Protein AF-A0A956GJS0-F1 (afdb_monomer_lite)

Secondary structure (DSSP, 8-state):
--HHHHHHHHHHHHHHHHHHHHHHHHH--HHHHHHHHHHHHHHHHHHHHHH-TT-EETTEETTHHHHHHHHHHHHHHHHHHHHHHTT-

Foldseek 3Di:
DDLVVLVVQLVVLVVLLVVLVVVCVVVVDPLSVLVNLLSVLSNVLSVCCNPPVPDADPNHGPSVVSVVVSVVSVVVSVVVVVVVVVVD

Radius of gyration: 14.67 Å; chains: 1; bounding box: 33×23×45 Å

pLDDT: mean 76.12, std 6.83, range [48.44, 90.31]

Sequence (88 aa):
MPRWLVSALLVVFAVHLVAFGRLAVKRRELRFVVVTVTFALLVIAFSLRLWAPRLTLGGVALYWFPRVAAWISAAVSLALYVRHRRRR

Structure (mmCIF, N/CA/C/O backbone):
data_AF-A0A956GJS0-F1
#
_entry.id   AF-A0A956GJS0-F1
#
loop_
_atom_site.group_PDB
_atom_site.id
_atom_site.type_symbol
_atom_site.label_atom_id
_atom_site.label_alt_id
_atom_site.label_comp_id
_atom_site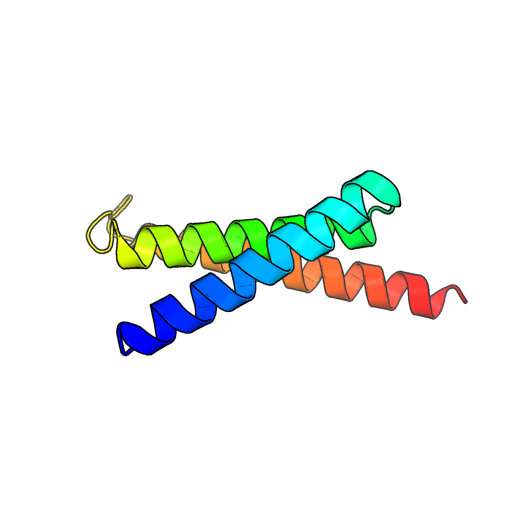.label_asym_id
_atom_site.label_entity_id
_atom_site.label_seq_id
_atom_site.pdbx_PDB_ins_code
_atom_site.Cartn_x
_atom_site.Cartn_y
_atom_site.Cartn_z
_atom_site.occupancy
_atom_site.B_iso_or_equiv
_atom_site.auth_seq_id
_atom_site.auth_comp_id
_atom_site.auth_asym_id
_atom_site.auth_atom_id
_atom_site.pdbx_PDB_model_num
ATOM 1 N N . MET A 1 1 ? 4.937 -12.357 -12.947 1.00 62.72 1 MET A N 1
ATOM 2 C CA . MET A 1 1 ? 3.547 -12.407 -12.438 1.00 62.72 1 MET A CA 1
ATOM 3 C C . MET A 1 1 ? 2.612 -12.114 -13.593 1.00 62.72 1 MET A C 1
ATOM 5 O O . MET A 1 1 ? 2.904 -11.171 -14.325 1.00 62.72 1 MET A O 1
ATOM 9 N N . PRO A 1 2 ? 1.540 -12.901 -13.769 1.00 80.12 2 PRO A N 1
ATOM 10 C CA . PRO A 1 2 ? 0.543 -12.651 -14.803 1.00 80.12 2 PRO A CA 1
ATOM 11 C C . PRO A 1 2 ? -0.068 -11.255 -14.642 1.00 80.12 2 PRO A C 1
ATOM 13 O O . PRO A 1 2 ? -0.333 -10.830 -13.516 1.00 80.12 2 PRO A O 1
ATOM 16 N N . ARG A 1 3 ? -0.295 -10.536 -15.748 1.00 76.19 3 ARG A N 1
ATOM 17 C CA . ARG A 1 3 ? -0.838 -9.163 -15.717 1.00 76.19 3 ARG A CA 1
ATOM 18 C C . ARG A 1 3 ? -2.203 -9.090 -15.020 1.00 76.19 3 ARG A C 1
ATOM 20 O O . ARG A 1 3 ? -2.417 -8.185 -14.225 1.00 76.19 3 ARG A O 1
ATOM 27 N N . TRP A 1 4 ? -3.064 -10.087 -15.236 1.00 82.00 4 TRP A N 1
ATOM 28 C CA . TRP A 1 4 ? -4.384 -10.178 -14.601 1.00 82.00 4 TRP A CA 1
ATOM 29 C C . TRP A 1 4 ? -4.303 -10.247 -13.069 1.00 82.00 4 TRP A C 1
ATOM 31 O O . TRP A 1 4 ? -5.083 -9.594 -12.382 1.00 82.00 4 TRP A O 1
ATOM 41 N N . LEU A 1 5 ? -3.311 -10.964 -12.528 1.00 81.12 5 LEU A N 1
ATOM 42 C CA . LEU A 1 5 ? -3.103 -11.088 -11.085 1.00 81.12 5 LEU A CA 1
ATOM 43 C C . LEU A 1 5 ? -2.717 -9.733 -10.477 1.00 81.12 5 LEU A C 1
ATOM 45 O O . LEU A 1 5 ? -3.236 -9.341 -9.438 1.00 81.12 5 LEU A O 1
ATOM 49 N N . VAL A 1 6 ? -1.825 -8.999 -11.152 1.00 80.25 6 VAL A N 1
ATOM 50 C CA . VAL A 1 6 ? -1.363 -7.664 -10.737 1.00 80.25 6 VAL A CA 1
ATOM 51 C C . VAL A 1 6 ? -2.527 -6.669 -10.735 1.00 80.25 6 VAL A C 1
ATOM 53 O O . VAL A 1 6 ? -2.672 -5.918 -9.775 1.00 80.25 6 VAL A O 1
ATOM 56 N N . SER A 1 7 ? -3.384 -6.703 -11.758 1.00 79.19 7 SER A N 1
ATOM 57 C CA . SER A 1 7 ? -4.592 -5.872 -11.822 1.00 79.19 7 SER A CA 1
ATOM 58 C C . SER A 1 7 ? -5.610 -6.230 -10.736 1.00 79.19 7 SER A C 1
ATOM 60 O O . SER A 1 7 ? -6.132 -5.330 -10.085 1.00 79.19 7 SER A O 1
ATOM 62 N N . ALA A 1 8 ? -5.851 -7.520 -10.478 1.00 85.31 8 ALA A N 1
ATOM 63 C CA . ALA A 1 8 ? -6.761 -7.957 -9.418 1.00 85.31 8 ALA A CA 1
ATOM 64 C C . ALA A 1 8 ? -6.273 -7.513 -8.028 1.00 85.31 8 ALA A C 1
ATOM 66 O O . ALA A 1 8 ? -7.032 -6.917 -7.266 1.00 85.31 8 ALA A O 1
ATOM 67 N N . LEU A 1 9 ? -4.988 -7.727 -7.723 1.00 83.62 9 LEU A N 1
ATOM 68 C CA . LEU A 1 9 ? -4.354 -7.265 -6.482 1.00 83.62 9 LEU A CA 1
ATOM 69 C C . LEU A 1 9 ? -4.466 -5.747 -6.321 1.00 83.62 9 LEU A C 1
ATOM 71 O O . LEU A 1 9 ? -4.798 -5.270 -5.240 1.00 83.62 9 LEU A O 1
ATOM 75 N N . LEU A 1 10 ? -4.234 -4.989 -7.395 1.00 82.75 10 LEU A N 1
ATOM 76 C CA . LEU A 1 10 ? -4.359 -3.536 -7.378 1.00 82.75 10 LEU A CA 1
ATOM 77 C C . LEU A 1 10 ? -5.784 -3.089 -7.043 1.00 82.75 10 LEU A C 1
ATOM 79 O O . LEU A 1 10 ? -5.951 -2.223 -6.189 1.00 82.75 10 LEU A O 1
ATOM 83 N N . VAL A 1 11 ? -6.800 -3.697 -7.659 1.00 87.50 11 VAL A N 1
ATOM 84 C CA . VAL A 1 11 ? -8.208 -3.398 -7.352 1.00 87.50 11 VAL A CA 1
ATOM 85 C C . VAL A 1 11 ? -8.519 -3.715 -5.893 1.00 87.50 11 VAL A C 1
ATOM 87 O O . VAL A 1 11 ? -9.082 -2.874 -5.194 1.00 87.50 11 VAL A O 1
ATOM 90 N N . VAL A 1 12 ? -8.097 -4.882 -5.398 1.00 87.50 12 VAL A N 1
ATOM 91 C CA . VAL A 1 12 ? -8.288 -5.263 -3.992 1.00 87.50 12 VAL A CA 1
ATOM 92 C C . VAL A 1 12 ? -7.649 -4.226 -3.068 1.00 87.50 12 VAL A C 1
ATOM 94 O O . VAL A 1 12 ? -8.324 -3.707 -2.179 1.00 87.50 12 VAL A O 1
ATOM 97 N N . PHE A 1 13 ? -6.388 -3.854 -3.294 1.00 84.25 13 PHE A N 1
ATOM 98 C CA . PHE A 1 13 ? -5.706 -2.853 -2.472 1.00 84.25 13 PHE A CA 1
ATOM 99 C C . PHE A 1 13 ? -6.330 -1.461 -2.583 1.00 84.25 13 PHE A C 1
ATOM 101 O O . PHE A 1 13 ? -6.419 -0.768 -1.573 1.00 84.25 13 PHE A O 1
ATOM 108 N N . ALA A 1 14 ? -6.813 -1.065 -3.760 1.00 84.75 14 ALA A N 1
ATOM 109 C CA . ALA A 1 14 ? -7.493 0.210 -3.960 1.00 84.75 14 ALA A CA 1
ATOM 110 C C . ALA A 1 14 ? -8.817 0.274 -3.186 1.00 84.75 14 ALA A C 1
ATOM 112 O O . ALA A 1 14 ? -9.089 1.265 -2.510 1.00 84.75 14 ALA A O 1
ATOM 113 N N . VAL A 1 15 ? -9.610 -0.801 -3.201 1.00 90.31 15 VAL A N 1
ATOM 114 C CA . VAL A 1 15 ? -10.851 -0.889 -2.413 1.00 90.31 15 VAL A CA 1
ATOM 115 C C . VAL A 1 15 ? -10.549 -0.786 -0.916 1.00 90.31 15 VAL A C 1
ATOM 117 O O . VAL A 1 15 ? -11.195 -0.015 -0.203 1.00 90.31 15 VAL A O 1
ATOM 120 N N . HIS A 1 16 ? -9.525 -1.501 -0.442 1.00 84.00 16 HIS A N 1
ATOM 121 C CA . HIS A 1 16 ? -9.109 -1.443 0.960 1.00 84.00 16 HIS A CA 1
ATOM 122 C C . HIS A 1 16 ? -8.567 -0.061 1.338 1.00 84.00 16 HIS A C 1
ATOM 124 O O . HIS A 1 16 ? -8.879 0.433 2.418 1.00 84.00 16 HIS A O 1
ATOM 130 N N . LEU A 1 17 ? -7.826 0.602 0.446 1.00 84.50 17 LEU A N 1
ATOM 131 C CA . LEU A 1 17 ? -7.343 1.965 0.649 1.00 84.50 17 LEU A CA 1
ATOM 132 C C . LEU A 1 17 ? -8.499 2.948 0.850 1.00 84.50 17 LEU A C 1
ATOM 134 O O . LEU A 1 17 ? -8.448 3.773 1.758 1.00 84.50 17 LEU A O 1
ATOM 138 N N . VAL A 1 18 ? -9.559 2.849 0.046 1.00 87.00 18 VAL A N 1
ATOM 139 C CA . VAL A 1 18 ? -10.735 3.720 0.185 1.00 87.00 18 VAL A CA 1
ATOM 140 C C . VAL A 1 18 ? -11.485 3.419 1.483 1.00 87.00 18 VAL A C 1
ATOM 142 O O . VAL A 1 18 ? -11.854 4.345 2.210 1.00 87.00 18 VAL A O 1
ATOM 145 N N . ALA A 1 19 ? -11.686 2.140 1.808 1.00 85.81 19 ALA A N 1
ATOM 146 C CA . ALA A 1 19 ? -12.379 1.727 3.025 1.00 85.81 19 ALA A CA 1
ATOM 147 C C . ALA A 1 19 ? -11.624 2.167 4.292 1.00 85.81 19 ALA A C 1
ATOM 149 O O . ALA A 1 19 ? -12.190 2.850 5.150 1.00 85.81 19 ALA A O 1
ATOM 150 N N . PHE A 1 20 ? -10.334 1.833 4.389 1.00 80.50 20 PHE A N 1
ATOM 151 C CA . PHE A 1 20 ? -9.495 2.194 5.530 1.00 80.50 20 PHE A CA 1
ATOM 152 C C . PHE A 1 20 ? -9.158 3.677 5.566 1.00 80.50 20 PHE A C 1
ATOM 154 O O . PHE A 1 20 ? -9.128 4.231 6.656 1.00 80.50 20 PHE A O 1
ATOM 161 N N . GLY A 1 21 ? -9.005 4.345 4.422 1.00 80.62 21 GLY A N 1
ATOM 162 C CA . GLY A 1 21 ? -8.804 5.791 4.361 1.00 80.62 21 GLY A CA 1
ATOM 163 C C . GLY A 1 21 ? -10.000 6.554 4.920 1.00 80.62 21 GLY A C 1
ATOM 164 O O . GLY A 1 21 ? -9.834 7.421 5.779 1.00 80.62 21 GLY A O 1
ATOM 165 N N . ARG A 1 22 ? -11.227 6.166 4.542 1.00 84.94 22 ARG A N 1
ATOM 166 C CA . ARG A 1 22 ? -12.450 6.720 5.150 1.00 84.94 22 ARG A CA 1
ATOM 167 C C . ARG A 1 22 ? -12.510 6.441 6.651 1.00 84.94 22 ARG A C 1
ATOM 169 O O . ARG A 1 22 ? -12.865 7.331 7.424 1.00 84.94 22 ARG A O 1
ATOM 176 N N . LEU A 1 23 ? -12.138 5.233 7.076 1.00 81.62 23 LEU A N 1
ATOM 177 C CA . LEU A 1 23 ? -12.103 4.877 8.495 1.00 81.62 23 LEU A CA 1
ATOM 178 C C . LEU A 1 23 ? -11.041 5.669 9.271 1.00 81.62 23 LEU A C 1
ATOM 180 O O . LEU A 1 23 ? -11.315 6.107 10.384 1.00 81.62 23 LEU A O 1
ATOM 184 N N . ALA A 1 24 ? -9.860 5.879 8.692 1.00 77.81 24 ALA A N 1
ATOM 185 C CA . ALA A 1 24 ? -8.746 6.604 9.291 1.00 77.81 24 ALA A CA 1
ATOM 186 C C . ALA A 1 24 ? -9.093 8.080 9.489 1.00 77.81 24 ALA A C 1
ATOM 188 O O . ALA A 1 24 ? -8.868 8.618 10.572 1.00 77.81 24 ALA A O 1
ATOM 189 N N . VAL A 1 25 ? -9.724 8.706 8.490 1.00 80.31 25 VAL A N 1
ATOM 190 C CA . VAL A 1 25 ? -10.222 10.086 8.595 1.00 80.31 25 VAL A CA 1
ATOM 191 C C . VAL A 1 25 ? -11.313 10.192 9.663 1.00 80.31 25 VAL A C 1
ATOM 193 O O . VAL A 1 25 ? -11.294 11.123 10.465 1.00 80.31 25 VAL A O 1
ATOM 196 N N . LYS A 1 26 ? -12.231 9.217 9.728 1.00 82.62 26 LYS A N 1
ATOM 197 C CA . LYS A 1 26 ? -13.358 9.236 10.673 1.00 82.62 26 LYS A CA 1
ATOM 198 C C . LYS A 1 26 ? -12.961 8.914 12.120 1.00 82.62 26 LYS A C 1
ATOM 200 O O . LYS A 1 26 ? -13.528 9.489 13.041 1.00 82.62 26 LYS A O 1
ATOM 205 N N . ARG A 1 27 ? -12.032 7.977 12.339 1.00 80.56 27 ARG A N 1
ATOM 206 C CA . ARG A 1 27 ? -11.627 7.499 13.677 1.00 80.56 27 ARG A CA 1
ATOM 207 C C . ARG A 1 27 ? -10.401 8.229 14.236 1.00 80.56 27 ARG A C 1
ATOM 209 O O . ARG A 1 27 ? -10.177 8.137 15.435 1.00 80.56 27 ARG A O 1
ATOM 216 N N . ARG A 1 28 ? -9.593 8.898 13.398 1.00 74.31 28 ARG A N 1
ATOM 217 C CA . ARG A 1 28 ? -8.307 9.547 13.750 1.00 74.31 28 ARG A CA 1
ATOM 218 C C . ARG A 1 28 ? -7.311 8.674 14.534 1.00 74.31 28 ARG A C 1
ATOM 220 O O . ARG A 1 28 ? -6.316 9.183 15.045 1.00 74.31 28 ARG A O 1
ATOM 227 N N . GLU A 1 29 ? -7.511 7.359 14.607 1.00 76.69 29 GLU A N 1
ATOM 228 C CA . GLU A 1 29 ? -6.547 6.482 15.265 1.00 76.69 29 GLU A CA 1
ATOM 229 C C . GLU A 1 29 ? -5.349 6.209 14.356 1.00 76.69 29 GLU A C 1
ATOM 231 O O . GLU A 1 29 ? -5.496 5.766 13.212 1.00 76.69 29 GLU A O 1
ATOM 236 N N . LEU A 1 30 ? -4.149 6.376 14.918 1.00 74.56 30 LEU A N 1
ATOM 237 C CA . LEU A 1 30 ? -2.875 6.129 14.239 1.00 74.56 30 LEU A CA 1
ATOM 238 C C . LEU A 1 30 ? -2.802 4.742 13.588 1.00 74.56 30 LEU A C 1
ATOM 240 O O . LEU A 1 30 ? -2.197 4.592 12.532 1.00 74.56 30 LEU A O 1
ATOM 244 N N . ARG A 1 31 ? -3.464 3.728 14.160 1.00 74.50 31 ARG A N 1
ATOM 245 C CA . ARG A 1 31 ? -3.479 2.371 13.593 1.00 74.50 31 ARG A CA 1
ATOM 246 C C . ARG A 1 31 ? -4.122 2.325 12.210 1.00 74.50 31 ARG A C 1
ATOM 248 O O . ARG A 1 31 ? -3.577 1.695 11.310 1.00 74.50 31 ARG A O 1
ATOM 255 N N . PHE A 1 32 ? -5.252 3.008 12.023 1.00 72.25 32 PHE A N 1
ATOM 256 C CA . PHE A 1 32 ? -5.920 3.051 10.721 1.00 72.25 32 PHE A CA 1
ATOM 257 C C . PHE A 1 32 ? -5.124 3.878 9.714 1.00 72.25 32 PHE A C 1
ATOM 259 O O . PHE A 1 32 ? -5.102 3.530 8.536 1.00 72.25 32 PHE A O 1
ATOM 266 N N . VAL A 1 33 ? -4.420 4.919 10.169 1.00 75.06 33 VAL A N 1
ATOM 267 C CA . VAL A 1 33 ? -3.529 5.717 9.314 1.00 75.06 33 VAL A CA 1
ATOM 268 C C . VAL A 1 33 ? -2.380 4.860 8.780 1.00 75.06 33 VAL A C 1
ATOM 270 O O . VAL A 1 33 ? -2.157 4.842 7.575 1.00 75.06 33 VAL A O 1
ATOM 273 N N . VAL A 1 34 ? -1.703 4.085 9.633 1.00 76.44 34 VAL A N 1
ATOM 274 C CA . VAL A 1 34 ? -0.572 3.232 9.214 1.00 76.44 34 VAL A CA 1
ATOM 275 C C . VAL A 1 34 ? -1.016 2.157 8.214 1.00 76.44 34 VAL A C 1
ATOM 277 O O . VAL A 1 34 ? -0.358 1.943 7.194 1.00 76.44 34 VAL A O 1
ATOM 280 N N . VAL A 1 35 ? -2.176 1.534 8.444 1.00 77.06 35 VAL A N 1
ATOM 281 C 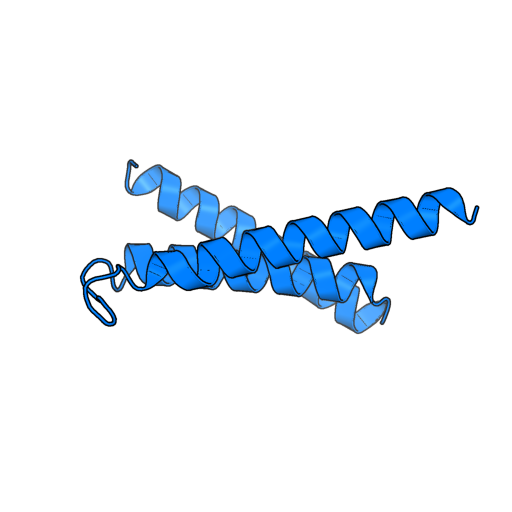CA . VAL A 1 35 ? -2.765 0.563 7.506 1.00 77.06 35 VAL A CA 1
ATOM 282 C C . VAL A 1 35 ? -3.117 1.226 6.171 1.00 77.06 35 VAL A C 1
ATOM 284 O O . VAL A 1 35 ? -2.787 0.698 5.111 1.00 77.06 35 VAL A O 1
ATOM 287 N N . THR A 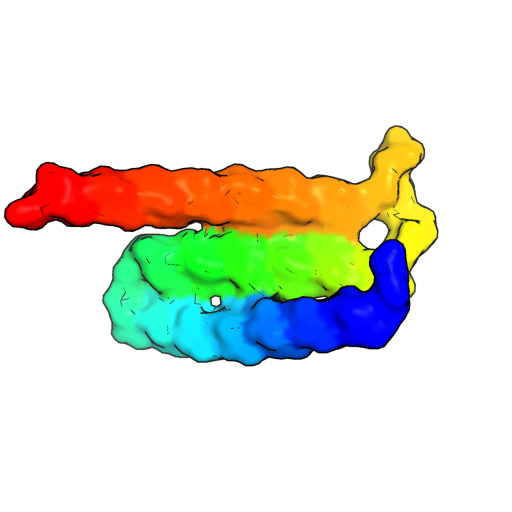1 36 ? -3.732 2.410 6.209 1.00 80.38 36 THR A N 1
ATOM 288 C CA . THR A 1 36 ? -4.077 3.187 5.006 1.00 80.38 36 THR A CA 1
ATOM 289 C C . THR A 1 36 ? -2.828 3.539 4.203 1.00 80.38 36 THR A C 1
ATOM 291 O O . THR A 1 36 ? -2.805 3.345 2.991 1.00 80.38 36 THR A O 1
ATOM 294 N N . VAL A 1 37 ? -1.763 3.990 4.871 1.00 79.00 37 VAL A N 1
ATOM 295 C CA . VAL A 1 37 ? -0.471 4.291 4.239 1.00 79.00 37 VAL A CA 1
ATOM 296 C C . VAL A 1 37 ? 0.113 3.035 3.592 1.00 79.00 37 VAL A C 1
ATOM 298 O O . VAL A 1 37 ? 0.506 3.081 2.431 1.00 79.00 37 VAL A O 1
ATOM 301 N N . THR A 1 38 ? 0.083 1.890 4.278 1.00 80.69 38 THR A N 1
ATOM 302 C CA . THR A 1 38 ? 0.556 0.612 3.718 1.00 80.69 38 THR A CA 1
ATOM 303 C C . THR A 1 38 ? -0.183 0.262 2.421 1.00 80.69 38 THR A C 1
ATOM 305 O O . THR A 1 38 ? 0.453 -0.045 1.409 1.00 80.69 38 THR A O 1
ATOM 308 N N . PHE A 1 39 ? -1.518 0.362 2.414 1.00 82.56 39 PHE A N 1
ATOM 309 C CA . PHE A 1 39 ? -2.314 0.130 1.206 1.00 82.56 39 PHE A CA 1
ATOM 310 C C . PHE A 1 39 ? -2.028 1.161 0.110 1.00 82.56 39 PHE A C 1
ATOM 312 O O . PHE A 1 39 ? -1.944 0.782 -1.055 1.00 82.56 39 PHE A O 1
ATOM 319 N N . ALA A 1 40 ? -1.815 2.433 0.453 1.00 80.25 40 ALA A N 1
ATOM 320 C CA . ALA A 1 40 ? -1.470 3.469 -0.519 1.00 80.25 40 ALA A CA 1
ATOM 321 C C . ALA A 1 40 ? -0.143 3.150 -1.219 1.00 80.25 40 ALA A C 1
ATOM 323 O O . ALA A 1 40 ? -0.065 3.206 -2.446 1.00 80.25 40 ALA A O 1
ATOM 324 N N . LEU A 1 41 ? 0.875 2.731 -0.460 1.00 79.38 41 LEU A N 1
ATOM 325 C CA . LEU A 1 41 ? 2.160 2.311 -1.017 1.00 79.38 41 LEU A CA 1
ATOM 326 C C . LEU A 1 41 ? 2.024 1.090 -1.935 1.00 79.38 41 LEU A C 1
ATOM 328 O O . LEU A 1 41 ? 2.651 1.053 -2.993 1.00 79.38 41 LEU A O 1
ATOM 332 N N . LEU A 1 42 ? 1.196 0.110 -1.563 1.00 80.00 42 LEU A N 1
ATOM 333 C CA . LEU A 1 42 ? 0.906 -1.058 -2.401 1.00 80.00 42 LEU A CA 1
ATOM 334 C C . LEU A 1 42 ? 0.210 -0.655 -3.705 1.00 80.00 42 LEU A C 1
ATOM 336 O O . LEU A 1 42 ? 0.640 -1.085 -4.774 1.00 80.00 42 LEU A O 1
ATOM 340 N N . VAL A 1 43 ? -0.812 0.201 -3.644 1.00 83.44 43 VAL A N 1
ATOM 341 C CA . VAL A 1 43 ? -1.502 0.713 -4.839 1.00 83.44 43 VAL A CA 1
ATOM 342 C C . VAL A 1 43 ? -0.515 1.432 -5.755 1.00 83.44 43 VAL A C 1
ATOM 344 O O . VAL A 1 43 ? -0.462 1.126 -6.942 1.00 83.44 43 VAL A O 1
ATOM 347 N N . ILE A 1 44 ? 0.330 2.311 -5.212 1.00 79.00 44 ILE A N 1
ATOM 348 C CA . ILE A 1 44 ? 1.362 3.019 -5.979 1.00 79.00 44 ILE A CA 1
ATOM 349 C C . ILE A 1 44 ? 2.350 2.026 -6.611 1.00 79.00 44 ILE A C 1
ATOM 351 O O . ILE A 1 44 ? 2.604 2.101 -7.811 1.00 79.00 44 ILE A O 1
ATOM 355 N N . ALA A 1 45 ? 2.863 1.050 -5.854 1.00 76.19 45 ALA A N 1
ATOM 356 C CA . ALA A 1 45 ? 3.803 0.047 -6.362 1.00 76.19 45 ALA A CA 1
ATOM 357 C C . ALA A 1 45 ? 3.222 -0.772 -7.527 1.00 76.19 45 ALA A C 1
ATOM 359 O O . ALA A 1 45 ? 3.894 -0.993 -8.539 1.00 76.19 45 ALA A O 1
ATOM 360 N N . PHE A 1 46 ? 1.973 -1.226 -7.393 1.00 77.12 46 PHE A N 1
ATOM 361 C CA . PHE A 1 46 ? 1.295 -2.010 -8.423 1.00 77.12 46 PHE A CA 1
ATOM 362 C C . PHE A 1 46 ? 0.890 -1.149 -9.631 1.00 77.12 46 PHE A C 1
ATOM 364 O O . PHE A 1 46 ? 1.031 -1.613 -10.764 1.00 77.12 46 PHE A O 1
ATOM 371 N N . SER A 1 47 ? 0.490 0.111 -9.421 1.00 78.56 47 SER A N 1
ATOM 372 C CA . SER A 1 47 ? 0.234 1.083 -10.494 1.00 78.56 47 SER A CA 1
ATOM 373 C C . SER A 1 47 ? 1.496 1.348 -11.309 1.00 78.56 47 SER A C 1
ATOM 375 O O . SER A 1 47 ? 1.466 1.217 -12.533 1.00 78.56 47 SER A O 1
ATOM 377 N N . LEU A 1 48 ? 2.628 1.626 -10.647 1.00 77.25 48 LEU A N 1
ATOM 378 C CA . LEU A 1 48 ? 3.919 1.799 -11.317 1.00 77.25 48 LEU A CA 1
ATOM 379 C C . LEU A 1 48 ? 4.319 0.550 -12.100 1.00 77.25 48 LEU A C 1
ATOM 381 O O . LEU A 1 48 ? 4.830 0.651 -13.208 1.00 77.25 48 LEU A O 1
ATOM 385 N N . ARG A 1 49 ? 4.061 -0.644 -11.566 1.00 74.81 49 ARG A N 1
ATOM 386 C CA . ARG A 1 49 ? 4.379 -1.886 -12.274 1.00 74.81 49 ARG A CA 1
ATOM 387 C C . ARG A 1 49 ? 3.529 -2.096 -13.533 1.00 74.81 49 ARG A C 1
ATOM 389 O O . ARG A 1 49 ? 4.022 -2.703 -14.481 1.00 74.81 49 ARG A O 1
ATOM 396 N N . LEU A 1 50 ? 2.274 -1.645 -13.539 1.00 74.94 50 LEU A N 1
ATOM 397 C CA . LEU A 1 50 ? 1.364 -1.776 -14.683 1.00 74.94 50 LEU A CA 1
ATOM 398 C C . LEU A 1 50 ? 1.620 -0.716 -15.758 1.00 74.94 50 LEU A C 1
ATOM 400 O O . LEU A 1 50 ? 1.693 -1.058 -16.935 1.00 74.94 50 LEU A O 1
ATOM 404 N N . TRP A 1 51 ? 1.772 0.543 -15.354 1.00 78.00 51 TRP A N 1
ATOM 405 C CA . TRP A 1 51 ? 1.864 1.687 -16.267 1.00 78.00 51 TRP A CA 1
ATOM 406 C C . TRP A 1 51 ? 3.303 2.045 -16.641 1.00 78.00 51 TRP A C 1
ATOM 408 O O . TRP A 1 51 ? 3.566 2.525 -17.738 1.00 78.00 51 TRP A O 1
ATOM 418 N N . ALA A 1 52 ? 4.247 1.779 -15.742 1.00 71.75 52 ALA A N 1
ATOM 419 C CA . ALA A 1 52 ? 5.634 2.217 -15.824 1.00 71.75 52 ALA A CA 1
ATOM 420 C C . ALA A 1 52 ? 6.647 1.075 -15.554 1.00 71.75 52 ALA A C 1
ATOM 422 O O . ALA A 1 52 ? 7.604 1.257 -14.798 1.00 71.75 52 ALA A O 1
ATOM 423 N N . PRO A 1 53 ? 6.508 -0.118 -16.171 1.00 67.75 53 PRO A N 1
ATOM 424 C CA . PRO A 1 53 ? 7.358 -1.272 -15.857 1.00 67.75 53 PRO A CA 1
ATOM 425 C C . PRO A 1 53 ? 8.840 -1.080 -16.214 1.00 67.75 53 PRO A C 1
ATOM 427 O O . PRO A 1 53 ? 9.681 -1.821 -15.711 1.00 67.75 53 PRO A O 1
ATOM 430 N N . ARG A 1 54 ? 9.154 -0.120 -17.093 1.00 67.12 54 ARG A N 1
ATOM 431 C CA . ARG A 1 54 ? 10.515 0.177 -17.570 1.00 67.12 54 ARG A CA 1
ATOM 432 C C . ARG A 1 54 ? 11.178 1.349 -16.842 1.00 67.12 54 ARG A C 1
ATOM 434 O O . ARG A 1 54 ? 12.323 1.658 -17.143 1.00 67.12 54 ARG A O 1
ATOM 441 N N . LEU A 1 55 ? 10.484 2.006 -15.908 1.00 69.00 55 LEU A N 1
ATOM 442 C CA . LEU A 1 55 ? 11.080 3.075 -15.111 1.00 69.00 55 LEU A CA 1
ATOM 443 C C . LEU A 1 55 ? 12.081 2.463 -14.125 1.00 69.00 55 LEU A C 1
ATOM 445 O O . LEU A 1 55 ? 11.714 1.734 -13.201 1.00 69.00 55 LEU A O 1
ATOM 449 N N . THR A 1 56 ? 13.356 2.7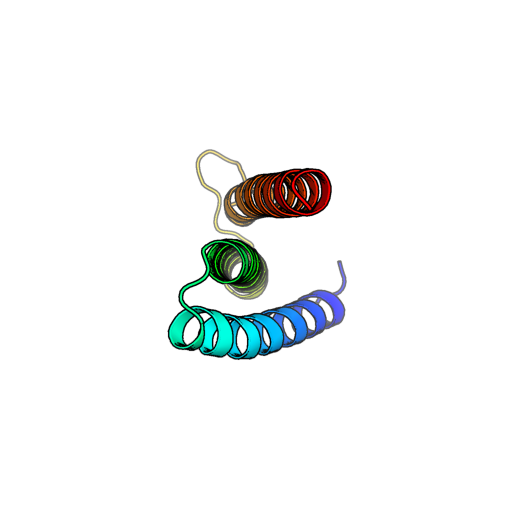45 -14.362 1.00 69.81 56 THR A N 1
ATOM 450 C CA . THR A 1 56 ? 14.488 2.315 -13.542 1.00 69.81 56 THR A CA 1
ATOM 451 C C . THR A 1 56 ? 15.187 3.542 -12.977 1.00 69.81 56 THR A C 1
ATOM 453 O O . THR A 1 56 ? 15.528 4.453 -13.728 1.00 69.81 56 THR A O 1
ATOM 456 N N . LEU A 1 57 ? 15.426 3.562 -11.670 1.00 67.06 57 LEU A N 1
ATOM 457 C CA . LEU A 1 57 ? 16.192 4.599 -10.981 1.00 67.06 57 LEU A CA 1
ATOM 458 C C . LEU A 1 57 ? 17.516 3.965 -10.549 1.00 67.06 57 LEU A C 1
ATOM 460 O O . LEU A 1 57 ? 17.518 3.006 -9.780 1.00 67.06 57 LEU A O 1
ATOM 464 N N . GLY A 1 58 ? 18.629 4.429 -11.124 1.00 69.38 58 GLY A N 1
ATOM 465 C CA . GLY A 1 58 ? 19.960 3.864 -10.859 1.00 69.38 58 GLY A CA 1
ATOM 466 C C . GLY A 1 58 ? 20.105 2.379 -11.228 1.00 69.38 58 GLY A C 1
ATOM 467 O O . GLY A 1 58 ? 20.782 1.642 -10.523 1.00 69.38 58 GLY A O 1
ATOM 468 N N . GLY A 1 59 ? 19.417 1.909 -12.277 1.00 72.06 59 GLY A N 1
ATOM 469 C CA . GLY A 1 59 ? 19.418 0.494 -12.687 1.00 72.06 59 GLY A CA 1
ATOM 470 C C . GLY A 1 59 ? 18.466 -0.411 -11.893 1.00 72.06 59 GLY A C 1
ATOM 471 O O . GLY A 1 59 ? 18.255 -1.561 -12.274 1.00 72.06 59 GLY A O 1
ATOM 472 N N . VAL A 1 60 ? 17.823 0.103 -10.839 1.00 70.38 60 VAL A N 1
ATOM 473 C CA . VAL A 1 60 ? 16.829 -0.634 -10.046 1.00 70.38 60 VAL A CA 1
ATOM 474 C C . VAL A 1 60 ? 15.426 -0.255 -10.499 1.00 70.38 60 VAL A C 1
ATOM 476 O O . VAL A 1 60 ? 15.100 0.921 -10.659 1.00 70.38 60 VAL A O 1
ATOM 479 N N . ALA A 1 61 ? 14.565 -1.247 -10.711 1.00 72.69 61 ALA A N 1
ATOM 480 C CA . ALA A 1 61 ? 13.197 -0.989 -11.135 1.00 72.69 61 ALA A CA 1
ATOM 481 C C . ALA A 1 61 ? 12.418 -0.209 -10.063 1.00 72.69 61 ALA A C 1
ATOM 483 O O . ALA A 1 61 ? 12.369 -0.601 -8.897 1.00 72.69 61 ALA A O 1
ATOM 484 N N . LEU A 1 62 ? 11.768 0.883 -10.468 1.00 73.75 62 LEU A N 1
ATOM 485 C CA . LEU A 1 62 ? 11.172 1.864 -9.560 1.00 73.75 62 LEU A CA 1
ATOM 486 C C . LEU A 1 62 ? 10.078 1.270 -8.661 1.00 73.75 62 LEU A C 1
ATOM 488 O O . LEU A 1 62 ? 9.875 1.739 -7.547 1.00 73.75 62 LEU A O 1
ATOM 492 N N . TYR A 1 63 ? 9.423 0.189 -9.098 1.00 67.69 63 TYR A N 1
ATOM 493 C CA . TYR A 1 63 ? 8.422 -0.536 -8.306 1.00 67.69 63 TYR A CA 1
ATOM 494 C C . TYR A 1 63 ? 8.998 -1.219 -7.050 1.00 67.69 63 TYR A C 1
ATOM 496 O O . TYR A 1 63 ? 8.233 -1.640 -6.180 1.00 67.69 63 TYR A O 1
ATOM 504 N N . TRP A 1 64 ? 10.323 -1.368 -6.946 1.00 73.25 64 TRP A N 1
ATOM 505 C CA . TRP A 1 64 ? 10.978 -2.052 -5.829 1.00 73.25 64 TRP A CA 1
ATOM 506 C C . TRP A 1 64 ? 10.997 -1.194 -4.556 1.00 73.25 64 TRP A C 1
ATOM 508 O O . TRP A 1 64 ? 10.695 -1.690 -3.473 1.00 73.25 64 TRP A O 1
ATOM 518 N N . PHE A 1 65 ? 11.231 0.113 -4.688 1.00 73.19 65 PHE A N 1
ATOM 519 C CA . PHE A 1 65 ? 11.231 1.073 -3.577 1.00 73.19 65 PHE A CA 1
ATOM 520 C C . PHE A 1 65 ? 9.902 1.136 -2.801 1.00 73.19 65 PHE A C 1
ATOM 522 O O . PHE A 1 65 ? 9.914 0.907 -1.588 1.00 73.19 65 PHE A O 1
ATOM 529 N N . PRO A 1 66 ? 8.736 1.368 -3.443 1.00 69.00 66 PRO A N 1
ATOM 530 C CA . PRO A 1 66 ? 7.463 1.394 -2.733 1.00 69.00 66 PRO A CA 1
ATOM 531 C C . PRO A 1 66 ? 7.098 0.014 -2.174 1.00 69.00 66 PRO A C 1
ATOM 533 O O . PRO A 1 66 ? 6.382 -0.069 -1.181 1.00 69.00 66 PRO A O 1
ATOM 536 N N . ARG A 1 67 ? 7.633 -1.076 -2.744 1.00 70.94 67 ARG A N 1
ATOM 537 C CA . ARG A 1 67 ? 7.454 -2.425 -2.199 1.00 70.94 67 ARG A CA 1
ATOM 538 C C . ARG A 1 67 ? 8.197 -2.607 -0.876 1.00 70.94 67 ARG A C 1
ATOM 540 O O . ARG A 1 67 ? 7.595 -3.097 0.071 1.00 70.94 67 ARG A O 1
ATOM 547 N N . VAL A 1 68 ? 9.457 -2.183 -0.782 1.00 75.25 68 VAL A N 1
ATOM 548 C CA . VAL A 1 68 ? 10.216 -2.214 0.484 1.00 75.25 68 VAL A CA 1
ATOM 549 C C . VAL A 1 68 ? 9.562 -1.313 1.524 1.00 75.25 68 VAL A C 1
ATOM 551 O O . VAL A 1 68 ? 9.350 -1.726 2.662 1.00 75.25 68 VAL A O 1
ATOM 554 N N . ALA A 1 69 ? 9.161 -0.109 1.125 1.00 71.88 69 ALA A N 1
ATOM 555 C CA . ALA A 1 69 ? 8.492 0.810 2.030 1.00 71.88 69 ALA A CA 1
ATOM 556 C C . ALA A 1 69 ? 7.122 0.269 2.498 1.00 71.88 69 ALA A C 1
ATOM 558 O O . ALA A 1 69 ? 6.773 0.433 3.666 1.00 71.88 69 ALA A O 1
ATOM 559 N N . ALA A 1 70 ? 6.389 -0.471 1.654 1.00 73.69 70 ALA A N 1
ATOM 560 C CA . ALA A 1 70 ? 5.179 -1.182 2.068 1.00 73.69 70 ALA A CA 1
ATOM 561 C C . ALA A 1 70 ? 5.472 -2.279 3.105 1.00 73.69 70 ALA A C 1
ATOM 563 O O . ALA A 1 70 ? 4.713 -2.429 4.058 1.00 73.69 70 ALA A O 1
ATOM 564 N N . TRP A 1 71 ? 6.577 -3.017 2.964 1.00 76.00 71 TRP A N 1
ATOM 565 C CA . TRP A 1 71 ? 6.991 -4.028 3.946 1.00 76.00 71 TRP A CA 1
ATOM 566 C C . TRP A 1 71 ? 7.355 -3.403 5.292 1.00 76.00 71 TRP A C 1
ATOM 568 O O . TRP A 1 71 ? 6.926 -3.898 6.333 1.00 76.00 71 TRP A O 1
ATOM 578 N N . ILE A 1 72 ? 8.082 -2.284 5.276 1.00 77.00 72 ILE A N 1
ATOM 579 C CA . ILE A 1 72 ? 8.404 -1.528 6.491 1.00 77.00 72 ILE A CA 1
ATOM 580 C C . ILE A 1 72 ? 7.116 -1.021 7.149 1.00 77.00 72 ILE A C 1
ATOM 582 O O . ILE A 1 72 ? 6.924 -1.204 8.349 1.00 77.00 72 ILE A O 1
ATOM 586 N N . SER A 1 73 ? 6.195 -0.446 6.370 1.00 70.81 73 SER A N 1
ATOM 587 C CA . SER A 1 73 ? 4.920 0.058 6.890 1.00 70.81 73 SER A CA 1
ATOM 588 C C . SER A 1 73 ? 4.058 -1.065 7.482 1.00 70.81 73 SER A C 1
ATOM 590 O O . SER A 1 73 ? 3.520 -0.915 8.579 1.00 70.81 73 SER A O 1
ATOM 592 N N . ALA A 1 74 ? 4.024 -2.236 6.839 1.00 74.75 74 ALA A N 1
ATOM 593 C CA . ALA A 1 74 ? 3.345 -3.421 7.354 1.00 74.75 74 ALA A CA 1
ATOM 594 C C . ALA A 1 74 ? 3.959 -3.919 8.674 1.00 74.75 74 ALA A C 1
ATOM 596 O O . ALA A 1 74 ? 3.224 -4.196 9.625 1.00 74.75 74 ALA A O 1
ATOM 597 N N . ALA A 1 75 ? 5.291 -3.978 8.768 1.00 78.62 75 ALA A N 1
ATOM 598 C CA . ALA A 1 75 ? 5.994 -4.356 9.993 1.00 78.62 75 ALA A CA 1
ATOM 599 C C . ALA A 1 75 ? 5.701 -3.375 11.140 1.00 78.62 75 ALA A C 1
ATOM 601 O O . ALA A 1 75 ? 5.404 -3.799 12.257 1.00 78.62 75 ALA A O 1
ATOM 602 N N . VAL A 1 76 ? 5.697 -2.068 10.857 1.00 75.88 76 VAL A N 1
ATOM 603 C CA . VAL A 1 76 ? 5.329 -1.025 11.828 1.00 75.88 76 VAL A CA 1
ATOM 604 C C . VAL A 1 76 ? 3.866 -1.159 12.254 1.00 75.88 76 VAL A C 1
ATOM 606 O O . VAL A 1 76 ? 3.562 -1.066 13.444 1.00 75.88 76 VAL A O 1
ATOM 609 N N . SER A 1 77 ? 2.956 -1.436 11.317 1.00 71.31 77 SER A N 1
ATOM 610 C CA . SER A 1 77 ? 1.535 -1.644 11.609 1.00 71.31 77 SER A CA 1
ATOM 611 C C . SER A 1 77 ? 1.319 -2.842 12.534 1.00 71.31 77 SER A C 1
ATOM 613 O O . SER A 1 77 ? 0.555 -2.757 13.498 1.00 71.31 77 SER A O 1
ATOM 615 N N . LEU A 1 78 ? 2.030 -3.943 12.279 1.00 75.94 78 LEU A N 1
ATOM 616 C CA . LEU A 1 78 ? 1.988 -5.141 13.110 1.00 75.94 78 LEU A CA 1
ATOM 617 C C . LEU A 1 78 ? 2.597 -4.881 14.493 1.00 75.94 78 LEU A C 1
ATOM 619 O O . LEU A 1 78 ? 1.996 -5.242 15.502 1.00 75.94 78 LEU A O 1
ATOM 623 N N . ALA A 1 79 ? 3.739 -4.194 14.560 1.00 77.19 79 ALA A N 1
ATOM 624 C CA . ALA A 1 79 ? 4.386 -3.831 15.817 1.00 77.19 79 ALA A CA 1
ATOM 625 C C . ALA A 1 79 ? 3.488 -2.933 16.684 1.00 77.19 79 ALA A C 1
ATOM 627 O O . ALA A 1 79 ? 3.338 -3.177 17.883 1.00 77.19 79 ALA A O 1
ATOM 628 N N . LEU A 1 80 ? 2.831 -1.933 16.086 1.00 71.88 80 LEU A N 1
ATOM 629 C CA . LEU A 1 80 ? 1.863 -1.077 16.775 1.00 71.88 80 LEU A CA 1
ATOM 630 C C . LEU A 1 80 ? 0.638 -1.865 17.242 1.00 71.88 80 LEU A C 1
ATOM 632 O O . LEU A 1 80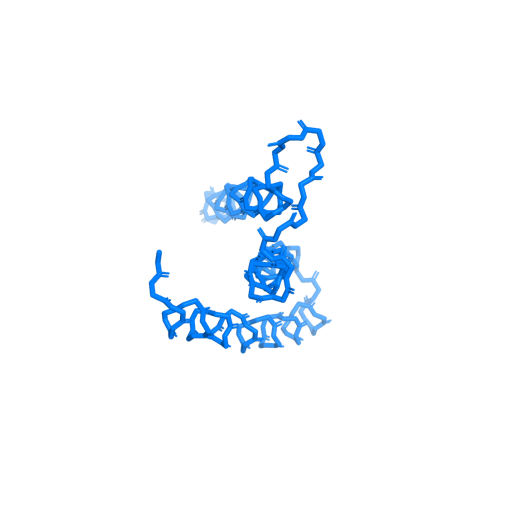 ? 0.184 -1.664 18.368 1.00 71.88 80 LEU A O 1
ATOM 636 N N . TYR A 1 81 ? 0.127 -2.782 16.417 1.00 73.38 81 TYR A N 1
ATOM 637 C CA . TYR A 1 81 ? -0.985 -3.654 16.788 1.00 73.38 81 TYR A CA 1
ATOM 638 C C . TYR A 1 81 ? -0.634 -4.548 17.986 1.00 73.38 81 TYR A C 1
ATOM 640 O O . TYR A 1 81 ? -1.366 -4.563 18.979 1.00 73.38 81 TYR A O 1
ATOM 648 N N . VAL A 1 82 ? 0.516 -5.229 17.942 1.00 76.69 82 VAL A N 1
ATOM 649 C CA . VAL A 1 82 ? 1.007 -6.089 19.030 1.00 76.69 82 VAL A CA 1
ATOM 650 C C . VAL A 1 82 ? 1.251 -5.277 20.299 1.00 76.69 82 VAL A C 1
ATOM 652 O O . VAL A 1 82 ? 0.790 -5.668 21.370 1.00 76.69 82 VAL A O 1
ATOM 655 N N . ARG A 1 83 ? 1.901 -4.109 20.196 1.00 72.19 83 ARG A N 1
ATOM 656 C CA . ARG A 1 83 ? 2.167 -3.226 21.343 1.00 72.19 83 ARG A CA 1
ATOM 657 C C . ARG A 1 83 ? 0.882 -2.799 22.041 1.00 72.19 83 ARG A C 1
ATOM 659 O O . ARG A 1 83 ? 0.846 -2.722 23.265 1.00 72.19 83 ARG A O 1
ATOM 666 N N . HIS A 1 84 ? -0.172 -2.534 21.279 1.00 64.31 84 HIS A N 1
ATOM 667 C CA . HIS A 1 84 ? -1.447 -2.134 21.852 1.00 64.31 84 HIS A CA 1
ATOM 668 C C . HIS A 1 84 ? -2.260 -3.297 22.419 1.00 64.31 84 HIS A C 1
ATOM 670 O O . HIS A 1 84 ? -2.988 -3.088 23.386 1.00 64.31 84 HIS A O 1
ATOM 676 N N . ARG A 1 85 ? -2.133 -4.502 21.848 1.00 66.12 85 ARG A N 1
ATOM 677 C CA . ARG A 1 85 ? -2.745 -5.720 22.395 1.00 66.12 85 ARG A CA 1
ATOM 678 C C . ARG A 1 85 ? -2.082 -6.155 23.700 1.00 66.12 85 ARG A C 1
ATOM 680 O O . ARG A 1 85 ? -2.766 -6.682 24.553 1.00 66.12 85 ARG A O 1
ATOM 687 N N . ARG A 1 86 ? -0.784 -5.881 23.872 1.00 64.25 86 ARG A N 1
ATOM 688 C CA . ARG A 1 86 ? -0.033 -6.142 25.114 1.00 64.25 86 ARG A CA 1
ATOM 689 C C . ARG A 1 86 ? -0.319 -5.150 26.251 1.00 64.25 86 ARG A C 1
ATOM 691 O O . ARG A 1 86 ? 0.153 -5.369 27.357 1.00 64.25 86 ARG A O 1
ATOM 698 N N . ARG A 1 87 ? -0.993 -4.028 25.963 1.00 57.88 87 ARG A N 1
ATOM 699 C CA . ARG A 1 87 ? -1.367 -2.992 26.948 1.00 57.88 87 ARG A CA 1
ATOM 700 C C . ARG A 1 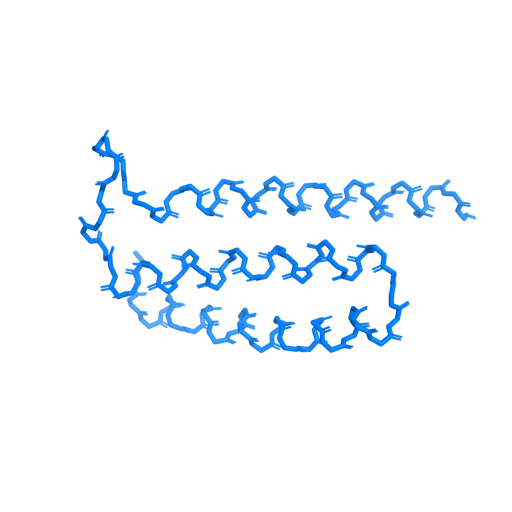87 ? -2.833 -3.068 27.398 1.00 57.88 87 ARG A C 1
ATOM 702 O O . ARG A 1 87 ? -3.244 -2.223 28.186 1.00 57.88 87 ARG A O 1
ATOM 709 N N . ARG A 1 88 ? -3.612 -4.009 26.865 1.00 48.44 88 ARG A N 1
ATOM 710 C CA . ARG A 1 88 ? -4.918 -4.409 27.401 1.00 48.44 88 ARG A CA 1
ATOM 711 C C . ARG A 1 88 ? -4.759 -5.756 28.080 1.00 48.44 88 ARG A C 1
ATOM 713 O O . ARG A 1 88 ? -5.531 -5.987 29.026 1.00 48.44 88 ARG A O 1
#